Protein AF-S4NLT6-F1 (afdb_monomer_lite)

Radius of gyration: 15.21 Å; chains: 1; bounding box: 34×28×39 Å

Structure (mmCIF, N/CA/C/O backbone):
data_AF-S4NLT6-F1
#
_entry.id   AF-S4NLT6-F1
#
loop_
_atom_site.group_PDB
_atom_site.id
_atom_site.type_symbol
_atom_site.label_atom_id
_atom_site.label_alt_id
_atom_site.label_comp_id
_atom_site.label_asym_id
_atom_site.label_entity_id
_atom_site.label_seq_id
_atom_site.pdbx_PDB_ins_code
_atom_site.Cartn_x
_atom_site.Cartn_y
_atom_site.Cartn_z
_atom_site.occupancy
_atom_site.B_iso_or_equiv
_atom_site.auth_seq_id
_atom_site.auth_comp_id
_atom_site.auth_asym_id
_atom_site.auth_atom_id
_atom_site.pdbx_PDB_model_num
ATOM 1 N N . TRP A 1 1 ? -8.065 -4.098 0.847 1.00 97.06 1 TRP A N 1
ATOM 2 C CA . TRP A 1 1 ? -7.511 -4.535 -0.448 1.00 97.06 1 TRP A CA 1
ATOM 3 C C . TRP A 1 1 ? -7.146 -3.306 -1.261 1.00 97.06 1 TRP A C 1
ATOM 5 O O . TRP A 1 1 ? -7.994 -2.431 -1.414 1.00 97.06 1 TRP A O 1
ATOM 15 N N . GLY A 1 2 ? -5.910 -3.233 -1.755 1.00 97.56 2 GLY A N 1
ATOM 16 C CA . GLY A 1 2 ? -5.322 -2.030 -2.366 1.00 97.56 2 GLY A CA 1
ATOM 17 C C . GLY A 1 2 ? -5.942 -1.559 -3.687 1.00 97.56 2 GLY A C 1
ATOM 18 O O . GLY A 1 2 ? -5.598 -0.488 -4.165 1.00 97.56 2 GLY A O 1
ATOM 19 N N . GLY A 1 3 ? -6.858 -2.323 -4.289 1.00 98.00 3 GLY A N 1
ATOM 20 C CA . GLY A 1 3 ? -7.617 -1.884 -5.469 1.00 98.00 3 GLY A CA 1
ATOM 21 C C . GLY A 1 3 ? -8.933 -1.165 -5.143 1.00 98.00 3 GLY A C 1
ATOM 22 O O . GLY A 1 3 ? -9.685 -0.836 -6.056 1.00 98.00 3 GLY A O 1
ATOM 23 N N . GLY A 1 4 ? -9.244 -0.984 -3.855 1.00 97.81 4 GLY A N 1
ATOM 24 C CA . GLY A 1 4 ? -10.421 -0.260 -3.375 1.00 97.81 4 GLY A CA 1
ATOM 25 C C . GLY A 1 4 ? -10.107 1.189 -3.000 1.00 97.81 4 GLY A C 1
ATOM 26 O O . GLY A 1 4 ? -9.451 1.915 -3.741 1.00 97.81 4 GLY A O 1
ATOM 27 N N . ILE A 1 5 ? -10.588 1.601 -1.828 1.00 98.12 5 ILE A N 1
ATOM 28 C CA . ILE A 1 5 ? -10.345 2.918 -1.228 1.00 98.12 5 ILE A CA 1
ATOM 29 C C . ILE A 1 5 ? -9.870 2.752 0.218 1.00 98.12 5 ILE A C 1
ATOM 31 O O . ILE A 1 5 ? -10.061 1.690 0.816 1.00 98.12 5 ILE A O 1
ATOM 35 N N . TYR A 1 6 ? -9.290 3.802 0.806 1.00 98.50 6 TYR A N 1
ATOM 36 C CA . TYR A 1 6 ? -9.260 3.884 2.265 1.00 98.50 6 TYR A CA 1
ATOM 37 C C . TYR A 1 6 ? -10.696 4.048 2.740 1.00 98.50 6 TYR A C 1
ATOM 39 O O . TYR A 1 6 ? -11.412 4.937 2.276 1.00 98.50 6 TYR A O 1
ATOM 47 N N . GLU A 1 7 ? -11.119 3.180 3.645 1.00 98.62 7 GLU A N 1
ATOM 48 C CA . GLU A 1 7 ? -12.520 3.113 4.024 1.00 98.62 7 GLU A CA 1
ATOM 49 C C . GLU A 1 7 ? -12.966 4.322 4.861 1.00 98.62 7 GLU A C 1
ATOM 51 O O . GLU A 1 7 ? -12.176 5.157 5.333 1.00 98.62 7 GLU A O 1
ATOM 56 N N . SER A 1 8 ? -14.280 4.428 5.038 1.00 98.44 8 SER A N 1
ATOM 57 C CA . SER A 1 8 ? -14.869 5.433 5.926 1.00 98.44 8 SER A CA 1
ATOM 58 C C . SER A 1 8 ? -14.459 5.214 7.387 1.00 98.44 8 SER A C 1
ATOM 60 O O . SER A 1 8 ? -14.278 4.081 7.826 1.00 98.44 8 SER A O 1
ATOM 62 N N . ASP A 1 9 ? -14.420 6.274 8.200 1.00 98.38 9 ASP A N 1
ATOM 63 C CA . ASP A 1 9 ? -14.126 6.138 9.639 1.00 98.38 9 ASP A CA 1
ATOM 64 C C . ASP A 1 9 ? -15.131 5.220 10.366 1.00 98.38 9 ASP A C 1
ATOM 66 O O . ASP A 1 9 ? -14.818 4.628 11.396 1.00 98.38 9 ASP A O 1
ATOM 70 N N . TYR A 1 10 ? -16.356 5.092 9.838 1.00 98.62 10 TYR A N 1
ATOM 71 C CA . TYR A 1 10 ? -17.350 4.157 10.364 1.00 98.62 10 TYR A CA 1
ATOM 72 C C . TYR A 1 10 ? -16.864 2.707 10.276 1.00 98.62 10 TYR A C 1
ATOM 74 O O . TYR A 1 10 ? -17.024 1.964 11.240 1.00 98.62 10 TYR A O 1
ATOM 82 N N . PHE A 1 11 ? -16.238 2.317 9.163 1.00 98.81 11 PHE A N 1
ATOM 83 C CA . PHE A 1 11 ? -15.702 0.970 8.974 1.00 98.81 11 PHE A CA 1
ATOM 84 C C . PHE A 1 11 ? -14.661 0.632 10.046 1.00 98.81 11 PHE A C 1
ATOM 86 O O . PHE A 1 11 ? -14.828 -0.343 10.778 1.00 98.81 11 PHE A O 1
ATOM 93 N N . TYR A 1 12 ? -13.646 1.487 10.202 1.00 98.81 12 TYR A N 1
ATOM 94 C CA . TYR A 1 12 ? -12.560 1.261 11.156 1.00 98.81 12 TYR A CA 1
ATOM 95 C C . TYR A 1 12 ? -13.059 1.223 12.603 1.00 98.81 12 TYR A C 1
ATOM 97 O O . TYR A 1 12 ? -12.736 0.291 13.336 1.00 98.81 12 TYR A O 1
ATOM 105 N N . ARG A 1 13 ? -13.950 2.148 12.995 1.00 98.75 13 ARG A N 1
ATOM 106 C CA . ARG A 1 13 ? -14.569 2.120 14.334 1.00 98.75 13 ARG A CA 1
ATOM 107 C C . ARG A 1 13 ? -15.341 0.829 14.595 1.00 98.75 13 ARG A C 1
ATOM 109 O O . ARG A 1 13 ? -15.277 0.284 15.692 1.00 98.75 13 ARG A O 1
ATOM 116 N N . ARG A 1 14 ? -16.072 0.318 13.601 1.00 98.81 14 ARG A N 1
ATOM 117 C CA . ARG A 1 14 ? -16.810 -0.944 13.751 1.00 98.81 14 ARG A CA 1
ATOM 118 C C . ARG A 1 14 ? -15.874 -2.139 13.878 1.00 98.81 14 ARG A C 1
ATOM 120 O O . ARG A 1 14 ? -16.177 -3.038 14.658 1.00 98.81 14 ARG A O 1
ATOM 127 N N . CYS A 1 15 ? -14.753 -2.149 13.164 1.00 98.81 15 CYS A N 1
ATOM 128 C CA . CYS A 1 15 ? -13.724 -3.171 13.332 1.00 98.81 15 CYS A CA 1
ATOM 129 C C . CYS A 1 15 ? -13.089 -3.121 14.726 1.00 98.81 15 CYS A C 1
ATOM 131 O O . CYS A 1 15 ? -12.947 -4.176 15.343 1.00 98.81 15 CYS A O 1
ATOM 133 N N . ASP A 1 16 ? -12.798 -1.928 15.255 1.00 98.88 16 ASP A N 1
ATOM 134 C CA . ASP A 1 16 ? -12.295 -1.762 16.625 1.00 98.88 16 ASP A CA 1
ATOM 135 C C . ASP A 1 16 ? -13.276 -2.334 17.659 1.00 98.88 16 ASP A C 1
ATOM 137 O O . ASP A 1 16 ? -12.899 -3.154 18.494 1.00 98.88 16 ASP A O 1
ATOM 141 N N . GLU A 1 17 ? -14.551 -1.940 17.581 1.00 98.75 17 GLU A N 1
ATOM 142 C CA . GLU A 1 17 ? -15.600 -2.349 18.527 1.00 98.75 17 GLU A CA 1
ATOM 143 C C . GLU A 1 17 ? -15.896 -3.854 18.478 1.00 98.75 17 GLU A C 1
ATOM 145 O O . GLU A 1 17 ? -16.276 -4.448 19.488 1.00 98.75 17 GLU A O 1
ATOM 150 N N . LEU A 1 18 ? -15.744 -4.475 17.306 1.00 98.75 18 LEU A N 1
ATOM 151 C CA . LEU A 1 18 ? -15.987 -5.904 17.098 1.00 98.75 18 LEU A CA 1
ATOM 152 C C . LEU A 1 18 ? -14.736 -6.770 17.295 1.00 98.75 18 LEU A C 1
ATOM 154 O O . LEU A 1 18 ? -14.848 -7.995 17.257 1.00 98.75 18 LEU A O 1
ATOM 158 N N . GLY A 1 19 ? -13.560 -6.166 17.486 1.00 98.62 19 GLY A N 1
ATOM 159 C CA . GLY A 1 19 ? -12.293 -6.893 17.583 1.00 98.62 19 GLY A CA 1
ATOM 160 C C . GLY A 1 19 ? -11.884 -7.584 16.277 1.00 98.62 19 GLY A C 1
ATOM 161 O O . GLY A 1 19 ? -11.295 -8.664 16.308 1.00 98.62 19 GLY A O 1
ATOM 162 N N . ILE A 1 20 ? -12.217 -6.996 15.125 1.00 98.81 20 ILE A N 1
ATOM 163 C CA . ILE A 1 20 ? -11.857 -7.525 13.803 1.00 98.81 20 ILE A CA 1
ATOM 164 C C . ILE A 1 20 ? -10.552 -6.874 13.359 1.00 98.81 20 ILE A C 1
ATOM 166 O O . ILE A 1 20 ? -10.506 -5.668 13.132 1.00 98.81 20 ILE A O 1
ATOM 170 N N . LEU A 1 21 ? -9.504 -7.680 13.201 1.00 98.75 21 LEU A N 1
ATOM 171 C CA . LEU A 1 21 ? -8.221 -7.197 12.700 1.00 98.75 21 LEU A CA 1
ATOM 172 C C . LEU A 1 21 ? -8.288 -6.880 11.202 1.00 98.75 21 LEU A C 1
ATOM 174 O O . LEU A 1 21 ? -8.875 -7.622 10.413 1.00 98.75 21 LEU A O 1
ATOM 178 N N . ILE A 1 22 ? -7.632 -5.790 10.820 1.00 98.81 22 ILE A N 1
ATOM 179 C CA . ILE A 1 22 ? -7.533 -5.271 9.462 1.00 98.81 22 ILE A CA 1
ATOM 180 C C . ILE A 1 22 ? -6.095 -5.439 8.977 1.00 98.81 22 ILE A C 1
ATOM 182 O O . ILE A 1 22 ? -5.143 -4.951 9.589 1.00 98.81 22 ILE A O 1
ATOM 186 N N . TRP A 1 23 ? -5.963 -6.084 7.822 1.00 98.75 23 TRP A N 1
ATOM 187 C CA . TRP A 1 23 ? -4.783 -5.995 6.972 1.00 98.75 23 TRP A CA 1
ATOM 188 C C . TRP A 1 23 ? -4.983 -4.824 6.004 1.00 98.75 23 TRP A C 1
ATOM 190 O O . TRP A 1 23 ? -5.823 -4.899 5.102 1.00 98.75 23 TRP A O 1
ATOM 200 N N . GLN A 1 24 ? -4.251 -3.728 6.205 1.00 98.75 24 GLN A N 1
ATOM 201 C CA . GLN A 1 24 ? -4.460 -2.479 5.477 1.00 98.75 24 GLN A CA 1
ATOM 202 C C . GLN A 1 24 ? -3.430 -2.312 4.358 1.00 98.75 24 GLN A C 1
ATOM 204 O O . GLN A 1 24 ? -2.302 -1.891 4.593 1.00 98.75 24 GLN A O 1
ATOM 209 N N . 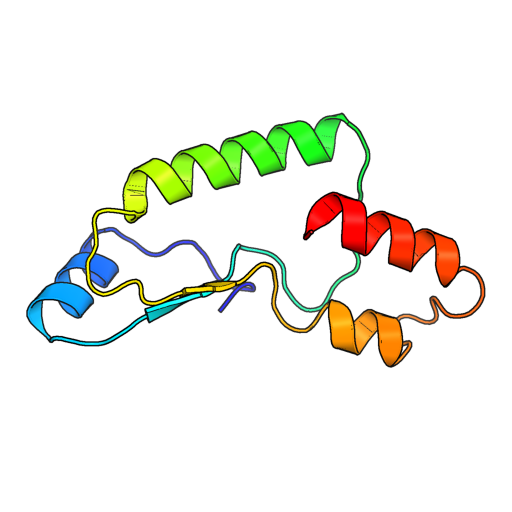ASP A 1 25 ? -3.839 -2.596 3.124 1.00 98.62 25 ASP A N 1
ATOM 210 C CA . ASP A 1 25 ? -3.055 -2.223 1.944 1.00 98.62 25 ASP A CA 1
ATOM 211 C C . ASP A 1 25 ? -3.103 -0.701 1.721 1.00 98.62 25 ASP A C 1
ATOM 213 O O . ASP A 1 25 ? -4.150 -0.074 1.924 1.00 98.62 25 ASP A O 1
ATOM 217 N N . PHE A 1 26 ? -2.014 -0.117 1.224 1.00 98.44 26 PHE A N 1
ATOM 218 C CA . PHE A 1 26 ? -2.069 1.145 0.481 1.00 98.44 26 PHE A CA 1
ATOM 219 C C . PHE A 1 26 ? -2.701 0.927 -0.902 1.00 98.44 26 PHE A C 1
ATOM 221 O O . PHE A 1 26 ? -2.799 -0.208 -1.380 1.00 98.44 26 PHE A O 1
ATOM 228 N N . LEU A 1 27 ? -3.149 2.005 -1.555 1.00 98.00 27 LEU A N 1
ATOM 229 C CA . LEU A 1 27 ? -3.984 1.934 -2.765 1.00 98.00 27 LEU A CA 1
ATOM 230 C C . LEU A 1 27 ? -3.208 1.649 -4.063 1.00 98.00 27 LEU A C 1
ATOM 232 O O . LEU A 1 27 ? -3.350 2.326 -5.082 1.00 98.00 27 LEU A O 1
ATOM 236 N N . PHE A 1 28 ? -2.392 0.599 -4.025 1.00 98.50 28 PHE A N 1
ATOM 237 C CA . PHE A 1 28 ? -1.658 0.055 -5.158 1.00 98.50 28 PHE A CA 1
ATOM 238 C C . PHE A 1 28 ? -2.050 -1.402 -5.374 1.00 98.50 28 PHE A C 1
ATOM 240 O O . PHE A 1 28 ? -1.910 -2.221 -4.464 1.00 98.50 28 PHE A O 1
ATOM 247 N N . ALA A 1 29 ? -2.488 -1.761 -6.582 1.00 98.31 29 ALA A N 1
ATOM 248 C CA . ALA A 1 29 ? -2.891 -3.133 -6.877 1.00 98.31 29 ALA A CA 1
ATOM 249 C C . ALA A 1 29 ? -2.649 -3.529 -8.334 1.00 98.31 29 ALA A C 1
ATOM 251 O O . ALA A 1 29 ? -3.050 -2.816 -9.253 1.00 98.31 29 ALA A O 1
ATOM 252 N N . CYS A 1 30 ? -2.035 -4.700 -8.519 1.00 97.62 30 CYS A N 1
ATOM 253 C CA . CYS A 1 30 ? -1.882 -5.398 -9.798 1.00 97.62 30 CYS A CA 1
ATOM 254 C C . CYS A 1 30 ? -1.436 -4.474 -10.949 1.00 97.62 30 CYS A C 1
ATOM 256 O O . CYS A 1 30 ? -2.008 -4.516 -12.039 1.00 97.62 30 CYS A O 1
ATOM 258 N N . SER A 1 31 ? -0.430 -3.624 -10.747 1.00 97.12 31 SER A N 1
ATOM 259 C CA . SER A 1 31 ? 0.060 -2.712 -11.789 1.00 97.12 31 SER A CA 1
ATOM 260 C C . SER A 1 31 ? 1.488 -2.238 -11.521 1.00 97.12 31 SER A C 1
ATOM 262 O O . SER A 1 31 ? 1.970 -2.272 -10.391 1.00 97.12 31 SER A O 1
ATOM 264 N N . MET A 1 32 ? 2.176 -1.783 -12.570 1.00 96.12 32 MET A N 1
ATOM 265 C CA . MET A 1 32 ? 3.462 -1.092 -12.447 1.00 96.12 32 MET A CA 1
ATOM 266 C C . MET A 1 32 ? 3.203 0.415 -12.435 1.00 96.12 32 MET A C 1
ATOM 268 O O . MET A 1 32 ? 2.747 0.974 -13.433 1.00 96.12 32 MET A O 1
ATOM 272 N N . TYR A 1 33 ? 3.498 1.064 -11.314 1.00 97.56 33 TYR A N 1
ATOM 273 C CA . TYR A 1 33 ? 3.241 2.487 -11.112 1.00 97.56 33 TYR A CA 1
ATOM 274 C C . TYR A 1 33 ? 4.458 3.345 -11.493 1.00 97.56 33 TYR A C 1
ATOM 276 O O . TYR A 1 33 ? 5.591 2.854 -11.467 1.00 97.56 33 TYR A O 1
ATOM 284 N N . PRO A 1 34 ? 4.244 4.613 -11.885 1.00 96.81 34 PRO A N 1
ATOM 285 C CA . PRO A 1 34 ? 5.335 5.543 -12.150 1.00 96.81 34 PRO A CA 1
ATOM 286 C C . PRO A 1 34 ? 6.089 5.917 -10.863 1.00 96.81 34 PRO A C 1
ATOM 288 O O . PRO A 1 34 ? 5.614 5.697 -9.753 1.00 96.81 34 PRO A O 1
ATOM 291 N N . VAL A 1 35 ? 7.293 6.476 -11.021 1.00 97.69 35 VAL A N 1
ATOM 292 C CA . VAL A 1 35 ? 8.174 6.894 -9.9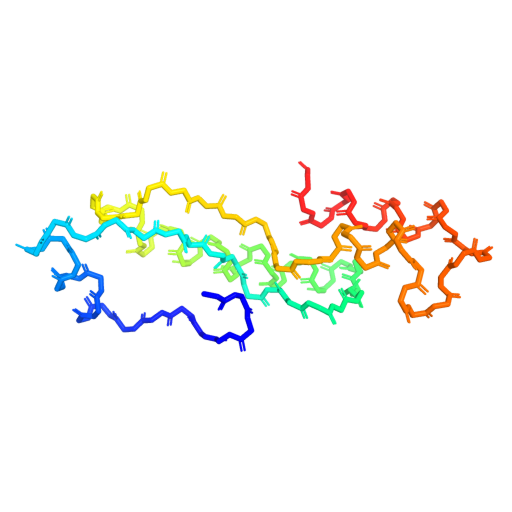09 1.00 97.69 35 VAL A CA 1
ATOM 293 C C . VAL A 1 35 ? 8.871 8.233 -10.174 1.00 97.69 35 VAL A C 1
ATOM 295 O O . VAL A 1 35 ? 9.965 8.507 -9.652 1.00 97.69 35 VAL A O 1
ATOM 298 N N . ASP A 1 36 ? 8.277 9.052 -11.041 1.00 97.75 36 ASP A N 1
ATOM 299 C CA . ASP A 1 36 ? 8.686 10.442 -11.223 1.00 97.75 36 ASP A CA 1
ATOM 300 C C . ASP A 1 36 ? 8.397 11.273 -9.962 1.00 97.75 36 ASP A C 1
ATOM 302 O O . ASP A 1 36 ? 7.663 10.856 -9.064 1.00 97.75 36 ASP A O 1
ATOM 306 N N . SER A 1 37 ? 9.050 12.430 -9.856 1.00 97.62 37 SER A N 1
ATOM 307 C CA . SER A 1 37 ? 9.009 13.269 -8.654 1.00 97.62 37 SER A CA 1
ATOM 308 C C . SER A 1 37 ? 7.604 13.729 -8.290 1.00 97.62 37 SER A C 1
ATOM 310 O O . SER A 1 37 ? 7.277 13.793 -7.105 1.00 97.62 37 SER A O 1
ATOM 312 N N . ASP A 1 38 ? 6.785 14.039 -9.292 1.00 98.06 38 ASP A N 1
ATOM 313 C CA . ASP A 1 38 ? 5.459 14.604 -9.078 1.00 98.06 38 ASP A CA 1
ATOM 314 C C . ASP A 1 38 ? 4.542 13.513 -8.533 1.00 98.06 38 ASP A C 1
ATOM 316 O O . ASP A 1 38 ? 3.914 13.700 -7.489 1.00 98.06 38 ASP A O 1
ATOM 320 N N . PHE A 1 39 ? 4.573 12.324 -9.145 1.00 97.94 39 PHE A N 1
ATOM 321 C CA . PHE A 1 39 ? 3.852 11.162 -8.637 1.00 97.94 39 PHE A CA 1
ATOM 322 C C . PHE A 1 39 ? 4.267 10.808 -7.203 1.00 97.94 39 PHE A C 1
ATOM 324 O O . PHE A 1 39 ? 3.415 10.699 -6.322 1.00 97.94 39 PHE A O 1
ATOM 331 N N . LEU A 1 40 ? 5.570 10.708 -6.926 1.00 98.12 40 LEU A N 1
ATOM 332 C CA . LEU A 1 40 ? 6.060 10.375 -5.583 1.00 98.12 40 LEU A CA 1
ATOM 333 C C . LEU A 1 40 ? 5.649 11.411 -4.532 1.00 98.12 40 LEU A C 1
ATOM 335 O O . LEU A 1 40 ? 5.305 11.037 -3.415 1.00 98.12 40 LEU A O 1
ATOM 339 N N . THR A 1 41 ? 5.627 12.696 -4.889 1.00 98.38 41 THR A N 1
ATOM 340 C CA . THR A 1 41 ? 5.171 13.765 -3.986 1.00 98.38 41 THR A CA 1
ATOM 341 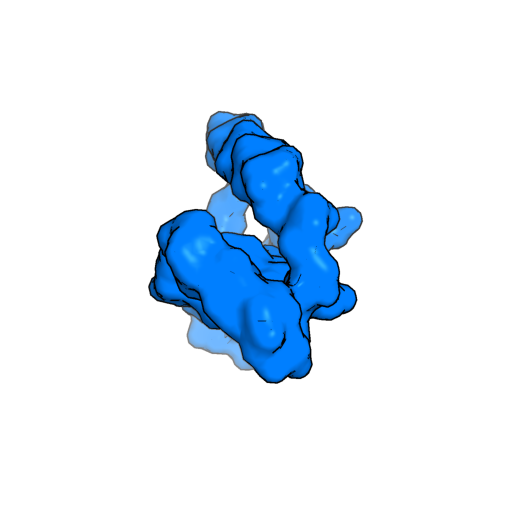C C . THR A 1 41 ? 3.683 13.623 -3.666 1.00 98.38 41 THR A C 1
ATOM 343 O O . THR A 1 41 ? 3.279 13.751 -2.507 1.00 98.38 41 THR A O 1
ATOM 346 N N . THR A 1 42 ? 2.859 13.312 -4.673 1.00 98.00 42 THR A N 1
ATOM 347 C CA . THR A 1 42 ? 1.419 13.095 -4.458 1.00 98.00 42 THR A CA 1
ATOM 348 C C . THR A 1 42 ? 1.145 11.873 -3.587 1.00 98.00 42 THR A C 1
ATOM 350 O O . THR A 1 42 ? 0.354 11.964 -2.651 1.00 98.00 42 THR A O 1
ATOM 353 N N . ILE A 1 43 ? 1.859 10.769 -3.820 1.00 97.62 43 ILE A N 1
ATOM 354 C CA . ILE A 1 43 ? 1.709 9.534 -3.047 1.00 97.62 43 ILE A CA 1
ATOM 355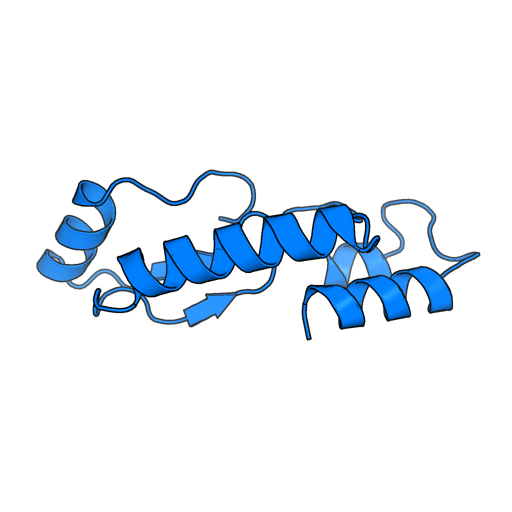 C C . ILE A 1 43 ? 2.200 9.709 -1.611 1.00 97.62 43 ILE A C 1
ATOM 357 O O . ILE A 1 43 ? 1.527 9.267 -0.686 1.00 97.62 43 ILE A O 1
ATOM 361 N N . ALA A 1 44 ? 3.330 10.388 -1.397 1.00 97.88 44 ALA A N 1
ATOM 362 C CA . ALA A 1 44 ? 3.813 10.683 -0.050 1.00 97.88 44 ALA A CA 1
ATOM 363 C C . ALA A 1 44 ? 2.768 11.475 0.753 1.00 97.88 44 ALA A C 1
ATOM 365 O O . ALA A 1 44 ? 2.479 11.128 1.896 1.00 97.88 44 ALA A O 1
ATOM 366 N N . THR A 1 45 ? 2.144 12.475 0.119 1.00 98.56 45 THR A N 1
ATOM 367 C CA . THR A 1 45 ? 1.065 13.268 0.727 1.00 98.56 45 THR A CA 1
ATOM 368 C C . THR A 1 45 ? -0.155 12.403 1.063 1.00 98.56 45 THR A C 1
ATOM 370 O O . THR A 1 45 ? -0.681 12.485 2.171 1.00 98.56 45 THR A O 1
ATOM 373 N N . GLU A 1 46 ? -0.601 11.553 0.133 1.00 98.50 46 GLU A N 1
ATOM 374 C CA . GLU A 1 46 ? -1.737 10.644 0.340 1.00 98.50 46 GLU A CA 1
ATOM 375 C C . GLU A 1 46 ? -1.491 9.667 1.500 1.00 98.50 46 GLU A C 1
ATOM 377 O O . GLU A 1 46 ? -2.359 9.495 2.366 1.00 98.50 46 GLU A O 1
ATOM 382 N N . ILE A 1 47 ? -0.313 9.035 1.521 1.00 98.19 47 ILE A N 1
ATOM 383 C CA . ILE A 1 47 ? 0.080 8.065 2.546 1.00 98.19 47 ILE A CA 1
ATOM 384 C C . ILE A 1 47 ? 0.157 8.752 3.907 1.00 98.19 47 ILE A C 1
ATOM 386 O O . ILE A 1 47 ? -0.434 8.254 4.861 1.00 98.19 47 ILE A O 1
ATOM 390 N N . GLU A 1 48 ? 0.824 9.904 4.008 1.00 98.56 48 GLU A N 1
ATOM 391 C CA . GLU A 1 48 ? 0.936 10.650 5.265 1.00 98.56 48 GLU A CA 1
ATOM 392 C C . GLU A 1 48 ? -0.448 11.002 5.827 1.00 98.56 48 GLU A C 1
ATOM 394 O O . GLU A 1 48 ? -0.746 10.707 6.986 1.00 98.56 48 GLU A O 1
ATOM 399 N N . GLN A 1 49 ? -1.330 11.555 4.992 1.00 98.69 49 GLN A N 1
ATOM 400 C CA . GLN A 1 49 ? -2.685 11.928 5.398 1.00 98.69 49 GLN A CA 1
ATOM 401 C C . GLN A 1 49 ? -3.489 10.727 5.908 1.00 98.69 49 GLN A C 1
ATOM 403 O O . GLN A 1 49 ? -4.149 10.821 6.947 1.00 98.69 49 GLN A O 1
ATOM 408 N N . ASN A 1 50 ? -3.435 9.589 5.209 1.00 98.56 50 ASN A N 1
ATOM 409 C CA . ASN A 1 50 ? -4.208 8.410 5.597 1.00 98.56 50 ASN A CA 1
ATOM 410 C C . ASN A 1 50 ? -3.604 7.672 6.789 1.00 98.56 50 ASN A C 1
ATOM 412 O O . ASN A 1 50 ? -4.359 7.236 7.655 1.00 98.56 50 ASN A O 1
ATOM 416 N N . VAL A 1 51 ? -2.278 7.585 6.899 1.00 98.44 51 VAL A N 1
ATOM 417 C CA . VAL A 1 51 ? -1.626 7.001 8.079 1.00 98.44 51 VAL A CA 1
ATOM 418 C C . VAL A 1 51 ? -1.937 7.840 9.313 1.00 98.44 51 VAL A C 1
ATOM 420 O O . VAL A 1 51 ? -2.387 7.283 10.309 1.00 98.44 51 VAL A O 1
ATOM 423 N N . ILE A 1 52 ? -1.805 9.170 9.254 1.00 98.56 52 ILE A N 1
ATOM 424 C CA . ILE A 1 52 ? -2.151 10.045 10.387 1.00 98.56 52 ILE A CA 1
ATOM 425 C C . ILE A 1 52 ? -3.620 9.872 10.780 1.00 98.56 52 ILE A C 1
ATOM 427 O O . ILE A 1 52 ? -3.923 9.748 11.970 1.00 98.56 52 ILE A O 1
ATOM 431 N N . ARG A 1 53 ? -4.527 9.827 9.795 1.00 98.50 53 ARG A N 1
ATOM 432 C CA . ARG A 1 53 ? -5.959 9.622 10.040 1.00 98.50 53 ARG A CA 1
ATOM 433 C C . ARG A 1 53 ? -6.244 8.280 10.706 1.00 98.50 53 ARG A C 1
ATOM 435 O O . ARG A 1 53 ? -7.115 8.231 11.560 1.00 98.50 53 ARG A O 1
ATOM 442 N N . LEU A 1 54 ? -5.542 7.210 10.339 1.00 98.69 54 LEU A N 1
ATOM 443 C CA . LEU A 1 54 ? -5.955 5.842 10.661 1.00 98.69 54 LEU A CA 1
ATOM 444 C C . LEU A 1 54 ? -5.113 5.138 11.736 1.00 98.69 54 LEU A C 1
ATOM 446 O O . LEU A 1 54 ? -5.608 4.211 12.368 1.00 98.69 54 LEU A O 1
ATOM 450 N N . GLN A 1 55 ? -3.874 5.569 11.991 1.00 98.25 55 GLN A N 1
ATOM 451 C CA . GLN A 1 55 ? -2.913 4.877 12.873 1.00 98.25 55 GLN A CA 1
ATOM 452 C C . GLN A 1 55 ? -3.370 4.682 14.328 1.00 98.25 55 GLN A C 1
ATOM 454 O O . GLN A 1 55 ? -2.753 3.921 15.066 1.00 98.25 55 GLN A O 1
ATOM 459 N N . HIS A 1 56 ? -4.418 5.386 14.760 1.00 98.25 56 HIS A N 1
ATOM 460 C CA . HIS A 1 56 ? -4.963 5.278 16.110 1.00 98.25 56 HIS A CA 1
ATOM 461 C C . HIS A 1 56 ? -6.005 4.156 16.261 1.00 98.25 56 HIS A C 1
ATOM 463 O O . HIS A 1 56 ? -6.416 3.873 17.386 1.00 98.25 56 HIS A O 1
ATOM 469 N N . HIS A 1 57 ? -6.432 3.522 15.163 1.00 98.75 57 HIS A N 1
ATOM 470 C CA . HIS A 1 57 ? -7.368 2.401 15.186 1.00 98.75 57 HIS A CA 1
ATOM 471 C C . HIS A 1 57 ? -6.650 1.099 15.581 1.00 98.75 57 HIS A C 1
ATOM 473 O O . HIS A 1 57 ? -5.830 0.604 14.803 1.00 98.75 57 HIS A O 1
ATOM 479 N N . PRO A 1 58 ? -6.952 0.499 16.750 1.00 98.56 58 PRO A N 1
ATOM 480 C CA . PRO A 1 58 ? -6.317 -0.747 17.187 1.00 98.56 58 PRO A CA 1
ATOM 481 C C . PRO A 1 58 ? -6.651 -1.949 16.296 1.00 98.56 58 PRO A C 1
ATOM 483 O O . PRO A 1 58 ? -5.944 -2.955 16.350 1.00 98.56 58 PRO A O 1
ATOM 486 N N . SER A 1 59 ? -7.712 -1.875 15.486 1.00 98.81 59 SER A N 1
ATOM 487 C CA . SER A 1 59 ? -8.025 -2.910 14.500 1.00 98.81 59 SER A CA 1
ATOM 488 C C . SER A 1 59 ? -6.985 -3.015 13.385 1.00 98.81 59 SER A C 1
ATOM 490 O O . SER A 1 59 ? -6.846 -4.095 12.816 1.00 98.81 59 SER A O 1
ATOM 492 N N . ILE A 1 60 ? -6.225 -1.960 13.066 1.00 98.69 60 ILE A N 1
ATOM 493 C CA . ILE A 1 60 ? -5.190 -2.035 12.025 1.00 98.69 60 ILE A CA 1
ATOM 494 C C . ILE A 1 60 ? -3.991 -2.823 12.550 1.00 98.69 60 ILE A C 1
ATOM 496 O O . ILE A 1 60 ? -3.208 -2.342 13.365 1.00 98.69 60 ILE A O 1
ATOM 500 N N . ALA A 1 61 ? -3.839 -4.046 12.047 1.00 98.50 61 ALA A N 1
ATOM 501 C CA . ALA A 1 61 ? -2.797 -4.968 12.480 1.00 98.50 61 ALA A CA 1
ATOM 502 C C . ALA A 1 61 ? -1.500 -4.821 11.673 1.00 98.50 61 ALA A C 1
ATOM 504 O O . ALA A 1 61 ? -0.413 -5.055 12.199 1.00 98.50 61 ALA A O 1
ATOM 505 N N . ILE A 1 62 ? -1.608 -4.469 10.389 1.00 98.38 62 ILE A N 1
ATOM 506 C CA . ILE A 1 62 ? -0.469 -4.335 9.476 1.00 98.38 62 ILE A CA 1
ATOM 507 C C . ILE A 1 62 ? -0.765 -3.329 8.363 1.00 98.38 62 ILE A C 1
ATOM 509 O O . ILE A 1 62 ? -1.886 -3.268 7.855 1.00 98.38 62 ILE A O 1
ATOM 513 N N . TRP A 1 63 ? 0.274 -2.593 7.966 1.00 98.38 63 TRP A N 1
ATOM 514 C CA . TRP A 1 63 ? 0.319 -1.786 6.750 1.00 98.38 63 TRP A CA 1
ATOM 515 C C . TRP A 1 63 ? 1.040 -2.564 5.650 1.00 98.38 63 TRP A C 1
ATOM 517 O O . TRP A 1 63 ? 2.185 -2.977 5.836 1.00 98.38 63 TRP A O 1
ATOM 527 N N . ALA A 1 64 ? 0.388 -2.762 4.511 1.00 97.88 64 ALA A N 1
ATOM 528 C CA . ALA A 1 64 ? 0.947 -3.467 3.365 1.00 97.88 64 ALA A CA 1
ATOM 529 C C . ALA A 1 64 ? 1.149 -2.517 2.179 1.00 97.88 64 ALA A C 1
ATOM 531 O O . ALA A 1 64 ? 0.265 -1.745 1.815 1.00 97.88 64 ALA A O 1
ATOM 532 N N . GLY A 1 65 ? 2.336 -2.578 1.570 1.00 97.62 65 GLY A N 1
ATOM 533 C CA . GLY A 1 65 ? 2.768 -1.634 0.533 1.00 97.62 65 GLY A CA 1
ATOM 534 C C . GLY A 1 65 ? 1.912 -1.640 -0.736 1.00 97.62 65 GLY A C 1
ATOM 535 O O . GLY A 1 65 ? 1.701 -0.597 -1.348 1.00 97.62 65 GLY A O 1
ATOM 536 N N . ASN A 1 66 ? 1.451 -2.817 -1.160 1.00 98.38 66 ASN A N 1
ATOM 537 C CA . ASN A 1 66 ? 0.672 -3.015 -2.379 1.00 98.38 66 ASN A CA 1
ATOM 538 C C . ASN A 1 66 ? 0.019 -4.405 -2.391 1.00 98.38 66 ASN A C 1
ATOM 540 O O . ASN A 1 66 ? 0.401 -5.290 -1.626 1.00 98.38 66 ASN A O 1
ATOM 544 N N . ASN A 1 67 ? -0.900 -4.611 -3.330 1.00 98.56 67 ASN A N 1
ATOM 545 C CA . ASN A 1 67 ? -1.406 -5.924 -3.703 1.00 98.56 67 ASN A CA 1
ATOM 546 C C . ASN A 1 67 ? -0.697 -6.443 -4.966 1.00 98.56 67 ASN A C 1
ATOM 548 O O . ASN A 1 67 ? -0.819 -5.860 -6.043 1.00 98.56 67 ASN A O 1
ATOM 552 N N . GLU A 1 68 ? -0.028 -7.589 -4.833 1.00 98.31 68 GLU A N 1
ATOM 553 C CA . GLU A 1 68 ? 0.534 -8.411 -5.917 1.00 98.31 68 GLU A CA 1
ATOM 554 C C . GLU A 1 68 ? 1.611 -7.776 -6.820 1.00 98.31 68 GLU A C 1
ATOM 556 O O . GLU A 1 68 ? 2.103 -8.445 -7.729 1.00 98.31 68 GLU A O 1
ATOM 561 N N . ASN A 1 69 ? 2.068 -6.542 -6.598 1.00 98.19 69 ASN A N 1
ATOM 562 C CA . ASN A 1 69 ? 3.010 -5.922 -7.540 1.00 98.19 69 ASN A CA 1
ATOM 563 C C . ASN A 1 69 ? 4.383 -6.613 -7.533 1.00 98.19 69 ASN A C 1
ATOM 565 O O . ASN A 1 69 ? 5.024 -6.706 -8.583 1.00 98.19 69 ASN A O 1
ATOM 569 N N . GLU A 1 70 ? 4.815 -7.169 -6.396 1.00 98.06 70 GLU A N 1
ATOM 570 C CA . GLU A 1 70 ? 6.051 -7.960 -6.341 1.00 98.06 70 GLU A CA 1
ATOM 571 C C . GLU A 1 70 ? 5.947 -9.233 -7.186 1.00 98.06 70 GLU A C 1
ATOM 573 O O . GLU A 1 70 ? 6.827 -9.516 -8.007 1.00 98.06 70 GLU A O 1
ATOM 578 N N . VAL A 1 71 ? 4.855 -9.989 -7.022 1.00 98.25 71 VAL A N 1
ATOM 579 C CA . VAL A 1 71 ? 4.632 -11.222 -7.787 1.00 98.25 71 VAL A CA 1
ATOM 580 C C . VAL A 1 71 ? 4.396 -10.915 -9.262 1.00 98.25 71 VAL A C 1
ATOM 582 O O . VAL A 1 71 ? 4.908 -11.643 -10.108 1.00 98.25 71 VAL A O 1
ATOM 585 N N . ALA A 1 72 ? 3.736 -9.805 -9.596 1.00 98.06 72 ALA A N 1
ATOM 586 C CA . ALA A 1 72 ? 3.541 -9.373 -10.975 1.00 98.06 72 ALA A CA 1
ATOM 587 C C . ALA A 1 72 ? 4.869 -9.035 -11.665 1.00 98.06 72 ALA A C 1
ATOM 589 O O . ALA A 1 72 ? 5.099 -9.437 -12.811 1.00 98.06 72 ALA A O 1
ATOM 590 N N . LEU A 1 73 ? 5.777 -8.348 -10.960 1.00 97.75 73 LEU A N 1
ATOM 591 C CA . LEU A 1 73 ? 7.119 -8.048 -11.457 1.00 97.75 73 LEU A CA 1
ATOM 592 C C . LEU A 1 73 ? 7.950 -9.326 -11.626 1.00 97.75 73 LEU A C 1
ATOM 594 O O . LEU A 1 73 ? 8.525 -9.557 -12.692 1.00 97.75 73 LEU A O 1
ATOM 598 N N . ARG A 1 74 ? 8.012 -10.178 -10.596 1.00 97.31 74 ARG A N 1
ATOM 599 C CA . ARG A 1 74 ? 8.789 -11.431 -10.629 1.00 97.31 74 ARG A CA 1
ATOM 600 C C . ARG A 1 74 ? 8.235 -12.436 -11.638 1.00 97.31 74 ARG A C 1
ATOM 602 O O . ARG A 1 74 ? 9.008 -13.111 -12.312 1.00 97.31 74 ARG A O 1
ATOM 609 N N . GLY A 1 75 ? 6.915 -12.504 -11.756 1.00 97.94 75 GLY A N 1
ATOM 610 C CA . GLY A 1 75 ? 6.172 -13.368 -12.669 1.00 97.94 75 GLY A CA 1
ATOM 611 C C . GLY A 1 75 ? 6.037 -12.816 -14.087 1.00 97.94 75 GLY A C 1
ATOM 612 O O . GLY A 1 75 ? 5.477 -13.500 -14.940 1.00 97.94 75 GLY A O 1
ATOM 613 N N . ASN A 1 76 ? 6.554 -11.613 -14.364 1.00 97.50 76 ASN A N 1
ATOM 614 C CA . ASN A 1 76 ? 6.526 -10.980 -15.684 1.00 97.50 76 ASN A CA 1
ATOM 615 C C . ASN A 1 76 ? 5.106 -10.853 -16.281 1.00 97.50 76 ASN A C 1
ATOM 617 O O . ASN A 1 76 ? 4.922 -11.032 -17.487 1.00 97.50 76 ASN A O 1
ATOM 621 N N . TRP A 1 77 ? 4.103 -10.525 -15.460 1.00 98.06 77 TRP A N 1
ATOM 622 C CA . TRP A 1 77 ? 2.698 -10.436 -15.901 1.00 98.06 77 TRP A CA 1
ATOM 623 C C . TRP A 1 77 ? 2.498 -9.421 -17.034 1.00 98.06 77 TRP A C 1
ATOM 625 O O . TRP A 1 77 ? 1.683 -9.634 -17.926 1.00 98.06 77 TRP A O 1
ATOM 635 N N . TYR A 1 78 ? 3.297 -8.349 -17.033 1.00 96.94 78 TYR A N 1
ATOM 636 C CA . TYR A 1 78 ? 3.197 -7.235 -17.983 1.00 96.94 78 TYR A CA 1
ATOM 637 C C . TYR A 1 78 ? 4.339 -7.187 -19.010 1.00 96.94 78 TYR A C 1
ATOM 639 O O . TYR A 1 78 ? 4.568 -6.153 -19.633 1.00 96.94 78 TYR A O 1
ATOM 647 N N . GLY A 1 79 ? 5.103 -8.273 -19.181 1.00 96.62 79 GLY A N 1
ATOM 648 C CA . GLY A 1 79 ? 6.188 -8.310 -20.173 1.00 96.62 79 GLY A CA 1
ATOM 649 C C . GLY A 1 79 ? 7.393 -7.408 -19.849 1.00 96.62 79 GLY A C 1
ATOM 650 O O . GLY A 1 79 ? 8.113 -6.985 -20.751 1.00 96.62 79 GLY A O 1
ATOM 651 N N . THR A 1 80 ? 7.642 -7.117 -18.570 1.00 95.19 80 THR A N 1
ATOM 652 C CA . THR A 1 80 ? 8.720 -6.241 -18.076 1.00 95.19 80 THR A CA 1
ATOM 653 C C . THR A 1 80 ? 10.115 -6.879 -18.061 1.00 95.19 80 THR A C 1
ATOM 655 O O . THR A 1 80 ? 11.097 -6.187 -17.786 1.00 95.19 80 THR A O 1
ATOM 658 N N . LYS A 1 81 ? 10.251 -8.170 -18.400 1.00 95.38 81 LYS A N 1
ATOM 659 C CA . LYS A 1 81 ? 11.506 -8.944 -18.309 1.00 95.38 81 LYS A CA 1
ATOM 660 C C . LYS A 1 81 ? 12.701 -8.292 -19.013 1.00 95.38 81 LYS A C 1
ATOM 662 O O . LYS A 1 81 ? 13.807 -8.337 -18.486 1.00 95.38 81 LYS A O 1
ATOM 667 N N . SER A 1 82 ? 12.500 -7.662 -20.172 1.00 97.12 82 SER A N 1
ATOM 668 C CA . SER A 1 82 ? 13.577 -6.985 -20.919 1.00 97.12 82 SER A CA 1
ATOM 669 C C . SER A 1 82 ? 14.130 -5.741 -20.212 1.00 97.12 82 SER A C 1
ATOM 671 O O . SER A 1 82 ? 15.237 -5.304 -20.512 1.00 97.12 82 SER A O 1
ATOM 673 N N . LYS A 1 83 ? 13.377 -5.177 -19.261 1.00 96.88 83 LYS A N 1
ATOM 674 C CA . LYS A 1 83 ? 13.733 -4.001 -18.455 1.00 96.88 83 LYS A CA 1
ATOM 675 C C . LYS A 1 83 ? 13.650 -4.308 -16.955 1.00 96.88 83 LYS A C 1
ATOM 677 O O . LYS A 1 83 ? 13.360 -3.415 -16.164 1.00 96.88 83 LYS A O 1
ATOM 682 N N . PHE A 1 84 ? 13.884 -5.563 -16.565 1.00 97.31 84 PHE A N 1
ATOM 683 C CA . PHE A 1 84 ? 13.640 -6.041 -15.203 1.00 97.31 84 PHE A CA 1
ATOM 684 C C . PHE A 1 84 ? 14.345 -5.199 -14.130 1.00 97.31 84 PHE A C 1
ATOM 686 O O . PHE A 1 84 ? 13.696 -4.776 -13.180 1.00 97.31 84 PHE A O 1
ATOM 693 N N . GLU A 1 85 ? 15.633 -4.880 -14.304 1.00 98.12 85 GLU A N 1
ATOM 694 C CA . GLU A 1 85 ? 16.373 -4.078 -13.314 1.00 98.12 85 GLU A CA 1
ATOM 695 C C . GLU A 1 85 ? 15.803 -2.665 -13.144 1.00 98.12 85 GLU A C 1
ATOM 697 O O . GLU A 1 85 ? 15.784 -2.149 -12.029 1.00 98.12 85 GLU A O 1
ATOM 702 N N . LYS A 1 86 ? 15.259 -2.066 -14.213 1.00 97.31 86 LYS A N 1
ATOM 703 C CA . LYS A 1 86 ? 14.558 -0.782 -14.109 1.00 97.31 86 LYS A CA 1
ATOM 704 C C . LYS A 1 86 ? 13.303 -0.931 -13.248 1.00 97.31 86 LYS A C 1
ATOM 706 O O . LYS A 1 86 ? 13.178 -0.244 -12.246 1.00 97.31 86 LYS A O 1
ATOM 711 N N . TYR A 1 87 ? 12.400 -1.846 -13.605 1.00 97.94 87 TYR A N 1
ATOM 712 C CA . TYR A 1 87 ? 11.139 -2.016 -12.871 1.00 97.94 87 TYR A CA 1
ATOM 713 C C . TYR A 1 87 ? 11.347 -2.489 -11.428 1.00 97.94 87 TYR A C 1
ATOM 715 O O . TYR A 1 87 ? 10.572 -2.132 -10.550 1.00 97.94 87 TYR A O 1
ATOM 723 N N . LYS A 1 88 ? 12.412 -3.248 -11.160 1.00 98.06 88 LYS A N 1
ATOM 724 C CA . LYS A 1 88 ? 12.844 -3.594 -9.803 1.00 98.06 88 LYS A CA 1
ATOM 725 C C . LYS A 1 88 ? 13.313 -2.367 -9.027 1.00 98.06 88 LYS A C 1
ATOM 727 O O . LYS A 1 88 ? 12.935 -2.218 -7.871 1.00 98.06 88 LYS A O 1
ATOM 732 N N . SER A 1 89 ? 14.115 -1.499 -9.643 1.00 98.25 89 SER A N 1
ATOM 733 C CA . SER A 1 89 ? 14.522 -0.233 -9.024 1.00 98.25 89 SER A CA 1
ATOM 734 C C . SER A 1 89 ? 13.317 0.662 -8.735 1.00 98.25 89 SER A C 1
ATOM 736 O O . SER A 1 89 ? 13.242 1.238 -7.655 1.00 98.25 89 SER A O 1
ATOM 738 N N . ASP A 1 90 ? 12.372 0.750 -9.672 1.00 97.94 90 ASP A N 1
ATOM 739 C CA . ASP A 1 90 ? 11.140 1.528 -9.516 1.00 97.94 90 ASP A CA 1
ATOM 740 C C . ASP A 1 90 ? 10.261 0.940 -8.390 1.00 97.94 90 ASP A C 1
ATOM 742 O O . ASP A 1 90 ? 9.798 1.676 -7.525 1.00 97.94 90 ASP A O 1
ATOM 746 N N . TYR A 1 91 ? 10.112 -0.391 -8.330 1.00 97.81 91 TYR A N 1
ATOM 747 C CA . TYR A 1 91 ? 9.393 -1.088 -7.255 1.00 97.81 91 TYR A CA 1
ATOM 748 C C . TYR A 1 91 ? 9.981 -0.782 -5.874 1.00 97.81 91 TYR A C 1
ATOM 750 O O . TYR A 1 91 ? 9.246 -0.414 -4.963 1.00 97.81 91 TYR A O 1
ATOM 758 N N . ILE A 1 92 ? 11.304 -0.911 -5.721 1.00 97.44 92 ILE A N 1
ATOM 759 C CA . ILE A 1 92 ? 11.986 -0.622 -4.451 1.00 97.44 92 ILE A CA 1
ATOM 760 C C . ILE A 1 92 ? 11.754 0.839 -4.077 1.00 97.44 92 ILE A C 1
ATOM 762 O O . ILE A 1 92 ? 11.276 1.111 -2.990 1.00 97.44 92 ILE A O 1
ATOM 766 N N . LYS A 1 93 ? 11.993 1.769 -5.006 1.00 97.56 93 LYS A N 1
ATOM 767 C CA . LYS A 1 93 ? 11.846 3.208 -4.755 1.00 97.56 93 LYS A CA 1
ATOM 768 C C . LYS A 1 93 ? 10.447 3.605 -4.268 1.00 97.56 93 LYS A C 1
ATOM 770 O O . LYS A 1 93 ? 10.330 4.585 -3.540 1.00 97.56 93 LYS A O 1
ATOM 775 N N . LEU A 1 94 ? 9.403 2.905 -4.712 1.00 97.19 94 LEU A N 1
ATOM 776 C CA . LEU A 1 94 ? 8.022 3.220 -4.352 1.00 97.19 94 LEU A CA 1
ATOM 777 C C . LEU A 1 94 ? 7.550 2.523 -3.066 1.00 97.19 94 LEU A C 1
ATOM 779 O O . LEU A 1 94 ? 6.736 3.097 -2.350 1.00 97.19 94 LEU A O 1
ATOM 783 N N . TYR A 1 95 ? 8.019 1.303 -2.782 1.00 95.06 95 TYR A N 1
ATOM 784 C CA . TYR A 1 95 ? 7.432 0.449 -1.738 1.00 95.06 95 TYR A CA 1
ATOM 785 C C . TYR A 1 95 ? 8.373 0.060 -0.585 1.00 95.06 95 TYR A C 1
ATOM 787 O O . TYR A 1 95 ? 7.883 -0.527 0.381 1.00 95.06 95 TYR A O 1
ATOM 795 N N . VAL A 1 96 ? 9.686 0.315 -0.682 1.00 89.75 96 VAL A N 1
ATOM 796 C CA . VAL A 1 96 ? 10.719 -0.163 0.265 1.00 89.75 96 VAL A CA 1
ATOM 797 C C . VAL A 1 96 ? 11.638 0.972 0.700 1.00 89.75 96 VAL A C 1
ATOM 799 O O . VAL A 1 96 ? 11.799 1.133 1.928 1.00 89.75 96 VAL A O 1
#

pLDDT: mean 97.93, std 1.14, range [89.75, 98.88]

Foldseek 3Di:
DLCDDLDDPVVLVVCLVVVAADAAEHNAEDDQDDDDPVVLVVSVVVCVVSCVVRVVRPSHPYYHHHYCPVVCLVVVVPVCVVVSVVSVVSCVSRRD

Organism: NCBI:txid116150

Secondary structure (DSSP, 8-state):
-TTS-PPPHHHHHHHHHHT--EEEE-S-BSS----SHHHHHHHHHHHHHHHHHHTT-TTEEEEES-BSHHHHHHTTTTSGGGGHHHHHHHHHHHH-

Sequence (96 aa):
WGGGIYESDYFYRRCDELGILIWQDFLFACSMYPVDSDFLTTIATE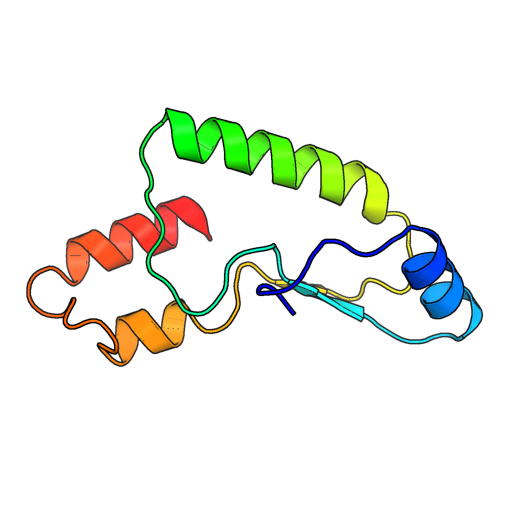IEQNVIRLQHHPSIAIWAGNNENEVALRGNWYGTKSKFEKYKSDYIKLYV

InterPro dom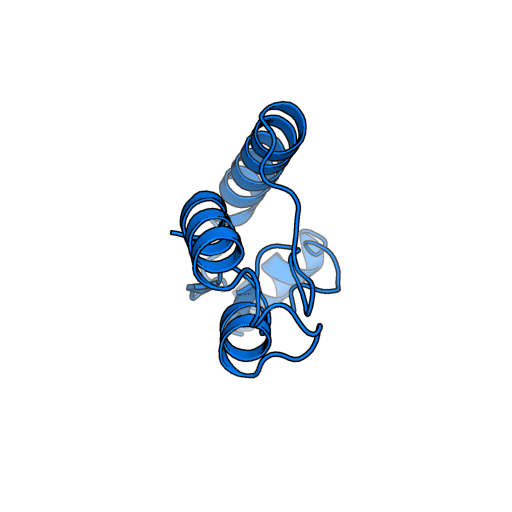ains:
  IPR017853 Glycoside hydrolase superfamily [SSF51445] (1-95)
  IPR050887 Beta-mannosidase glycosyl hydrolases [PTHR43730] (1-96)